Protein AF-A0A966PK14-F1 (afdb_monomer_lite)

Foldseek 3Di:
DVPVVVVVLVVLLVLLLVLQVVQCVVQNLVRRDLVSSCVSSVHDSVSVCVPAVDSLRSNLVSLLVVLLVLLVVLLVVLCVCVVVVVDPDDPVVSVVVSVVSNCDDDVVVSVVSVVSNVVVCVVPVVSVVVSVVSVVVSVVSNVVD

pLDDT: mean 82.19, std 12.72, range [43.38, 98.12]

Structure (mmCIF, N/CA/C/O backbone):
data_AF-A0A966PK14-F1
#
_entry.id   AF-A0A966PK14-F1
#
loop_
_atom_site.group_PDB
_atom_site.id
_atom_site.type_symbol
_atom_site.label_atom_id
_atom_site.label_alt_id
_atom_site.label_comp_id
_atom_site.label_asym_id
_atom_site.label_entity_id
_atom_site.label_seq_id
_atom_site.pdbx_PDB_ins_code
_atom_site.Cartn_x
_atom_site.Cartn_y
_atom_site.Cartn_z
_atom_site.occupancy
_atom_site.B_iso_or_equiv
_atom_site.auth_seq_id
_atom_site.auth_comp_id
_atom_site.auth_asym_id
_atom_site.auth_atom_id
_atom_site.pdbx_PDB_model_num
ATOM 1 N N . MET A 1 1 ? 13.031 13.249 22.420 1.00 43.38 1 MET A N 1
ATOM 2 C CA . MET A 1 1 ? 12.450 11.942 22.805 1.00 43.38 1 MET A CA 1
ATOM 3 C C . MET A 1 1 ? 11.416 11.391 21.799 1.00 43.38 1 MET A C 1
ATOM 5 O O . MET A 1 1 ? 10.871 10.332 22.058 1.00 43.38 1 MET A O 1
ATOM 9 N N . ALA A 1 2 ? 11.191 12.013 20.627 1.00 53.25 2 ALA A N 1
ATOM 10 C CA . ALA A 1 2 ? 10.167 11.583 19.654 1.00 53.25 2 ALA A CA 1
ATOM 11 C C . ALA A 1 2 ? 10.550 10.374 18.763 1.00 53.25 2 ALA A C 1
ATOM 13 O O . ALA A 1 2 ? 9.684 9.628 18.323 1.00 53.25 2 ALA A O 1
ATOM 14 N N . LYS A 1 3 ? 11.850 10.123 18.561 1.00 48.72 3 LYS A N 1
ATOM 15 C CA . LYS A 1 3 ? 12.361 9.148 17.574 1.00 48.72 3 LYS A CA 1
ATOM 16 C C . LYS A 1 3 ? 12.056 7.671 17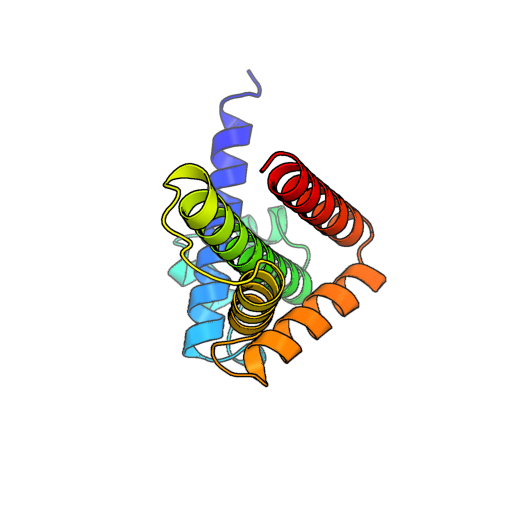.896 1.00 48.72 3 LYS A C 1
ATOM 18 O O . LYS A 1 3 ? 12.163 6.822 17.021 1.00 48.72 3 LYS A O 1
ATOM 23 N N . GLY A 1 4 ? 11.713 7.354 19.149 1.00 52.03 4 GLY A N 1
ATOM 24 C CA . GLY A 1 4 ? 11.373 5.989 19.578 1.00 52.03 4 GLY A CA 1
ATOM 25 C C . GLY A 1 4 ? 9.906 5.611 19.355 1.00 52.03 4 GLY A C 1
ATOM 26 O O . GLY A 1 4 ? 9.618 4.444 19.126 1.00 52.03 4 GLY A O 1
ATOM 27 N N . LEU A 1 5 ? 8.995 6.590 19.387 1.00 56.97 5 LEU A N 1
ATOM 28 C CA . LEU A 1 5 ? 7.559 6.376 19.162 1.00 56.97 5 LEU A CA 1
ATOM 29 C C . LEU A 1 5 ? 7.224 6.354 17.663 1.00 56.97 5 LEU A C 1
ATOM 31 O O . LEU A 1 5 ? 6.442 5.516 17.237 1.00 56.97 5 LEU A O 1
ATOM 35 N N . GLU A 1 6 ? 7.895 7.183 16.851 1.00 58.91 6 GLU A N 1
ATOM 36 C CA . GLU A 1 6 ? 7.724 7.208 15.385 1.00 58.91 6 GLU A CA 1
ATOM 37 C C . GLU A 1 6 ? 8.039 5.857 14.717 1.00 58.91 6 GLU A C 1
ATOM 39 O O . GLU A 1 6 ? 7.349 5.451 13.782 1.00 58.91 6 GLU A O 1
ATOM 44 N N . ASN A 1 7 ? 9.050 5.135 15.215 1.00 66.38 7 ASN A N 1
ATOM 45 C CA . ASN A 1 7 ? 9.395 3.805 14.704 1.00 66.38 7 ASN A CA 1
ATOM 46 C C . ASN A 1 7 ? 8.323 2.761 15.047 1.00 66.38 7 ASN A C 1
ATOM 48 O O . ASN A 1 7 ? 8.008 1.919 14.211 1.00 66.38 7 ASN A O 1
ATOM 52 N N . THR A 1 8 ? 7.737 2.839 16.243 1.00 76.81 8 THR A N 1
ATOM 53 C CA . THR A 1 8 ? 6.678 1.922 16.690 1.00 76.81 8 THR A CA 1
ATOM 54 C C . THR A 1 8 ? 5.365 2.186 15.958 1.00 76.81 8 THR A C 1
ATOM 56 O O . THR A 1 8 ? 4.715 1.248 15.508 1.00 76.81 8 THR A O 1
ATOM 59 N N . ASP A 1 9 ? 4.994 3.453 15.766 1.00 85.06 9 ASP A N 1
ATOM 60 C CA . ASP A 1 9 ? 3.774 3.812 15.038 1.00 85.06 9 ASP A CA 1
ATOM 61 C C . ASP A 1 9 ? 3.867 3.394 13.565 1.00 85.06 9 ASP A C 1
ATOM 63 O O . ASP A 1 9 ? 2.926 2.823 13.011 1.00 85.06 9 ASP A O 1
ATOM 67 N N . SER A 1 10 ? 5.021 3.616 12.925 1.00 86.50 10 SER A N 1
ATOM 68 C CA . SER A 1 10 ? 5.246 3.155 11.553 1.00 86.50 10 SER A CA 1
ATOM 69 C C . SER A 1 10 ? 5.183 1.628 11.437 1.00 86.50 10 SER A C 1
ATOM 71 O O . SER A 1 10 ? 4.622 1.125 10.462 1.00 86.50 10 SER A O 1
ATOM 73 N N . ASP A 1 11 ? 5.726 0.895 12.412 1.00 91.56 11 ASP A N 1
ATOM 74 C CA . ASP A 1 11 ? 5.691 -0.572 12.448 1.00 91.56 11 ASP A CA 1
ATOM 75 C C . ASP A 1 11 ? 4.261 -1.109 12.612 1.00 91.56 11 ASP A C 1
ATOM 77 O O . ASP A 1 11 ? 3.804 -1.934 11.819 1.00 91.56 11 ASP A O 1
ATOM 81 N N . ILE A 1 12 ? 3.496 -0.564 13.564 1.00 94.00 12 ILE A N 1
ATOM 82 C CA . ILE A 1 12 ? 2.093 -0.946 13.786 1.00 94.00 12 ILE A CA 1
ATOM 83 C C . ILE A 1 12 ? 1.252 -0.650 12.540 1.00 94.00 12 ILE A C 1
ATOM 85 O O . ILE A 1 12 ? 0.467 -1.496 12.100 1.00 94.00 12 ILE A O 1
ATOM 89 N N . ARG A 1 13 ? 1.435 0.527 11.928 1.00 94.56 13 ARG A N 1
ATOM 90 C CA . ARG A 1 13 ? 0.764 0.873 10.669 1.00 94.56 13 ARG A CA 1
ATOM 91 C C . ARG A 1 13 ? 1.110 -0.120 9.560 1.00 94.56 13 ARG A C 1
ATOM 93 O O . ARG A 1 13 ? 0.217 -0.521 8.815 1.00 94.56 13 ARG A O 1
ATOM 100 N N . GLY A 1 14 ? 2.385 -0.496 9.451 1.00 95.06 14 GLY A N 1
ATOM 101 C CA . GLY A 1 14 ? 2.880 -1.480 8.488 1.00 95.06 14 GLY A CA 1
ATOM 102 C C . GLY A 1 14 ? 2.217 -2.843 8.670 1.00 95.06 14 GLY A C 1
ATOM 103 O O . GLY A 1 14 ? 1.626 -3.359 7.726 1.00 95.06 14 GLY A O 1
ATOM 104 N N . ARG A 1 15 ? 2.187 -3.365 9.902 1.00 96.50 15 ARG A N 1
ATOM 105 C CA . ARG A 1 15 ? 1.532 -4.641 10.244 1.00 96.50 15 ARG A CA 1
ATOM 106 C C . ARG A 1 15 ? 0.047 -4.665 9.892 1.00 96.50 15 ARG A C 1
ATOM 108 O O . ARG A 1 15 ? -0.446 -5.672 9.382 1.00 96.50 15 ARG A O 1
ATOM 115 N N . LEU A 1 16 ? -0.669 -3.564 10.137 1.00 97.56 16 LEU A N 1
ATOM 116 C CA . LEU A 1 16 ? -2.076 -3.428 9.742 1.00 97.56 16 LEU A CA 1
ATOM 117 C C . LEU A 1 16 ? -2.244 -3.462 8.219 1.00 97.56 16 LEU A C 1
ATOM 119 O O . LEU A 1 16 ? -3.177 -4.095 7.727 1.00 97.56 16 LEU A O 1
ATOM 123 N N . ILE A 1 17 ? -1.347 -2.809 7.476 1.00 97.12 17 ILE A N 1
ATOM 124 C CA . ILE A 1 17 ? -1.349 -2.818 6.009 1.00 97.12 17 ILE A CA 1
ATOM 125 C C . ILE A 1 17 ? -1.049 -4.218 5.466 1.00 97.12 17 ILE A C 1
ATOM 127 O O . ILE A 1 17 ? -1.806 -4.711 4.633 1.00 97.12 17 ILE A O 1
ATOM 131 N N . ASP A 1 18 ? -0.000 -4.878 5.953 1.00 97.81 18 ASP A N 1
ATOM 132 C CA . ASP A 1 18 ? 0.387 -6.214 5.490 1.00 97.81 18 ASP A CA 1
ATOM 133 C C . ASP A 1 18 ? -0.688 -7.260 5.823 1.00 97.81 18 ASP A C 1
ATOM 135 O O . ASP A 1 18 ? -1.017 -8.119 5.002 1.00 97.81 18 ASP A O 1
ATOM 139 N N . SER A 1 19 ? -1.319 -7.142 6.994 1.00 98.12 19 SER A N 1
ATOM 140 C CA . SER A 1 19 ? -2.448 -7.997 7.373 1.00 98.12 19 SER A CA 1
ATOM 141 C C . SER A 1 19 ? -3.678 -7.729 6.509 1.00 98.12 19 SER A C 1
ATOM 143 O O . SER A 1 19 ? -4.336 -8.672 6.077 1.00 98.12 19 SER A O 1
ATOM 145 N N . ALA A 1 20 ? -3.973 -6.464 6.191 1.00 97.75 20 ALA A N 1
ATOM 146 C CA . ALA A 1 20 ? -5.047 -6.126 5.262 1.00 97.75 20 ALA A CA 1
ATOM 147 C C . ALA A 1 20 ? -4.803 -6.725 3.872 1.00 97.75 20 ALA A C 1
ATOM 149 O O . ALA A 1 20 ? -5.719 -7.323 3.318 1.00 97.75 20 ALA A O 1
ATOM 150 N N . LEU A 1 21 ? -3.579 -6.631 3.342 1.00 96.69 21 LEU A N 1
ATOM 151 C CA . LEU A 1 21 ? -3.211 -7.264 2.072 1.00 96.69 21 LEU A CA 1
ATOM 152 C C . LEU A 1 21 ? -3.382 -8.783 2.123 1.00 96.69 21 LEU A C 1
ATOM 154 O O . LEU A 1 21 ? -4.007 -9.346 1.232 1.00 96.69 21 LEU A O 1
ATOM 158 N N . THR A 1 22 ? -2.941 -9.424 3.207 1.00 97.38 22 THR A N 1
ATOM 159 C CA . THR A 1 22 ? -3.104 -10.874 3.396 1.00 97.38 22 THR A CA 1
ATOM 160 C C . THR A 1 22 ? -4.579 -11.287 3.359 1.00 97.38 22 THR A C 1
ATOM 162 O O . THR A 1 22 ? -4.939 -12.268 2.711 1.00 97.38 22 THR A O 1
ATOM 165 N N . MET A 1 23 ? -5.460 -10.530 4.022 1.00 97.12 23 MET A N 1
ATOM 166 C CA . MET A 1 23 ? -6.898 -10.815 4.002 1.00 97.12 23 MET A CA 1
ATOM 167 C C . MET A 1 23 ? -7.530 -10.523 2.632 1.00 97.12 23 MET A C 1
ATOM 169 O O . MET A 1 23 ? -8.419 -11.257 2.213 1.00 97.12 23 MET A O 1
ATOM 173 N N . ILE A 1 24 ? -7.076 -9.486 1.918 1.00 94.44 24 ILE A N 1
ATOM 174 C CA . ILE A 1 24 ? -7.537 -9.179 0.553 1.00 94.44 24 ILE A CA 1
ATOM 175 C C . ILE A 1 24 ? -7.146 -10.299 -0.414 1.00 94.44 24 ILE A C 1
ATOM 177 O O . ILE A 1 24 ? -7.975 -10.711 -1.221 1.00 94.44 24 ILE A O 1
ATOM 181 N N . ASP A 1 25 ? -5.918 -10.807 -0.326 1.00 92.50 25 ASP A N 1
ATOM 182 C CA . ASP A 1 25 ? -5.445 -11.885 -1.194 1.00 92.50 25 ASP A CA 1
ATOM 183 C C . ASP A 1 25 ? -6.172 -13.210 -0.905 1.00 92.50 25 ASP A C 1
ATOM 185 O O . ASP A 1 25 ? -6.410 -13.993 -1.824 1.00 92.50 25 ASP A O 1
ATOM 189 N N . ARG A 1 26 ? -6.570 -13.454 0.353 1.00 94.88 26 ARG A N 1
ATOM 190 C CA . ARG A 1 26 ? -7.302 -14.665 0.757 1.00 94.88 26 ARG A CA 1
ATOM 191 C C . ARG A 1 26 ? -8.799 -14.606 0.444 1.00 94.88 26 ARG A C 1
ATOM 193 O O . ARG A 1 26 ? -9.343 -15.555 -0.114 1.00 94.88 26 ARG A O 1
ATOM 200 N N . ASP A 1 27 ? -9.462 -13.513 0.821 1.00 93.94 27 ASP A N 1
ATOM 201 C CA . ASP A 1 27 ? -10.930 -13.420 0.875 1.00 93.94 27 ASP A CA 1
ATOM 202 C C . ASP A 1 27 ? -11.509 -12.376 -0.098 1.00 93.94 27 ASP A C 1
ATOM 204 O O . ASP A 1 27 ? -12.722 -12.147 -0.140 1.00 93.94 27 ASP A O 1
ATOM 208 N N . GLY A 1 28 ? -10.654 -11.704 -0.869 1.00 90.44 28 GLY A N 1
ATOM 209 C CA . GLY A 1 28 ? -11.027 -10.555 -1.684 1.00 90.44 28 GLY A CA 1
ATOM 210 C C . GLY A 1 28 ? -11.258 -9.285 -0.860 1.00 90.44 28 GLY A C 1
ATOM 211 O O . GLY A 1 28 ? -11.314 -9.280 0.374 1.00 90.44 28 GLY A O 1
ATOM 212 N N . ILE A 1 29 ? -11.432 -8.163 -1.565 1.00 90.38 29 ILE A N 1
ATOM 213 C CA . ILE A 1 29 ? -11.606 -6.850 -0.929 1.00 90.38 29 ILE A CA 1
ATOM 214 C C . ILE A 1 29 ? -12.822 -6.829 -0.016 1.00 90.38 29 ILE A C 1
ATOM 216 O O . ILE A 1 29 ? -12.719 -6.276 1.067 1.00 90.38 29 ILE A O 1
ATOM 220 N N . ASP A 1 30 ? -13.952 -7.416 -0.406 1.00 90.62 30 ASP A N 1
ATOM 221 C CA . ASP A 1 30 ? -15.168 -7.422 0.418 1.00 90.62 30 ASP A CA 1
ATOM 222 C C . ASP A 1 30 ? -15.067 -8.380 1.614 1.00 90.62 30 ASP A C 1
ATOM 224 O O . ASP A 1 30 ? -15.651 -8.116 2.668 1.00 90.62 30 ASP A O 1
ATOM 228 N N . GLY A 1 31 ? -14.268 -9.444 1.488 1.00 93.06 31 GLY A N 1
ATOM 229 C CA . GLY A 1 31 ? -14.017 -10.418 2.547 1.00 93.06 31 GLY A CA 1
ATOM 230 C C . GLY A 1 31 ? -13.067 -9.928 3.642 1.00 93.06 31 GLY A C 1
ATOM 231 O O . GLY A 1 31 ? -13.189 -10.364 4.782 1.00 93.06 31 GLY A O 1
ATOM 232 N N . ALA A 1 32 ? -12.189 -8.960 3.356 1.00 95.00 32 ALA A N 1
ATOM 233 C CA . ALA A 1 32 ? -11.215 -8.435 4.315 1.00 95.00 32 ALA A CA 1
ATOM 234 C C . ALA A 1 32 ? -11.871 -7.620 5.457 1.00 95.00 32 ALA A C 1
ATOM 236 O O . ALA A 1 32 ? -12.065 -6.401 5.361 1.00 95.00 32 ALA A O 1
ATOM 237 N N . ARG A 1 33 ? -12.283 -8.273 6.547 1.00 95.19 33 ARG A N 1
ATOM 238 C CA . ARG A 1 33 ? -12.983 -7.628 7.677 1.00 95.19 33 ARG A CA 1
ATOM 239 C C . ARG A 1 33 ? -12.000 -7.040 8.684 1.00 95.19 33 ARG A C 1
ATOM 241 O O . ARG A 1 33 ? -10.971 -7.631 8.974 1.00 95.19 33 ARG A O 1
ATOM 248 N N . LEU A 1 34 ? -12.367 -5.907 9.296 1.00 95.56 34 LEU A N 1
ATOM 249 C CA . LEU A 1 34 ? -11.515 -5.224 10.282 1.00 95.56 34 LEU A CA 1
ATOM 250 C C . LEU A 1 34 ? -11.091 -6.129 11.441 1.00 95.56 34 LEU A C 1
ATOM 252 O O . LEU A 1 34 ? -9.940 -6.072 11.850 1.00 95.56 34 LEU A O 1
ATOM 256 N N . ARG A 1 35 ? -12.015 -6.954 11.947 1.00 94.88 35 ARG A N 1
ATOM 257 C CA . ARG A 1 35 ? -11.744 -7.899 13.035 1.00 94.88 35 ARG A CA 1
ATOM 258 C C . ARG A 1 35 ? -10.661 -8.901 12.642 1.00 94.88 35 ARG A C 1
ATOM 260 O O . ARG A 1 35 ? -9.695 -9.057 13.372 1.00 94.88 35 ARG A O 1
ATOM 267 N N . ASP A 1 36 ? -10.814 -9.509 11.473 1.00 96.31 36 ASP A N 1
ATOM 268 C CA . ASP A 1 36 ? -9.908 -10.549 10.993 1.00 96.31 36 ASP A CA 1
ATOM 269 C C . ASP A 1 36 ? -8.519 -9.947 10.683 1.00 96.31 36 ASP A C 1
ATOM 271 O O . ASP A 1 36 ? -7.495 -10.577 10.925 1.00 96.31 36 ASP A O 1
ATOM 275 N N . ILE A 1 37 ? -8.473 -8.680 10.244 1.00 97.31 37 ILE A N 1
ATOM 276 C CA . ILE A 1 37 ? -7.221 -7.940 10.032 1.00 97.31 37 ILE A CA 1
ATOM 277 C C . ILE A 1 37 ? -6.491 -7.658 11.350 1.00 97.31 37 ILE A C 1
ATOM 279 O O . ILE A 1 37 ? -5.287 -7.883 11.420 1.00 97.31 37 ILE A O 1
ATOM 283 N N . VAL A 1 38 ? -7.173 -7.140 12.379 1.00 96.56 38 VAL A N 1
ATOM 284 C CA . VAL A 1 38 ? -6.502 -6.824 13.657 1.00 96.56 38 VAL A CA 1
ATOM 285 C C . VAL A 1 38 ? -6.084 -8.083 14.405 1.00 96.56 38 VAL A C 1
ATOM 287 O O . VAL A 1 38 ? -5.023 -8.087 15.016 1.00 96.56 38 VAL A O 1
ATOM 290 N N . GLU A 1 39 ? -6.868 -9.157 14.296 1.00 96.75 39 GLU A N 1
ATOM 291 C CA . GLU A 1 39 ? -6.524 -10.470 14.838 1.00 96.75 39 GLU A CA 1
ATOM 292 C C . GLU A 1 39 ? -5.276 -11.038 14.154 1.00 96.75 39 GLU A C 1
ATOM 294 O O . GLU A 1 39 ? -4.317 -11.393 14.833 1.00 96.75 39 GLU A O 1
ATOM 299 N N . HIS A 1 40 ? -5.230 -11.030 12.817 1.00 97.62 40 HIS A N 1
ATOM 300 C CA . HIS A 1 40 ? -4.040 -11.443 12.069 1.00 97.62 40 HIS A CA 1
ATOM 301 C C . HIS A 1 40 ? -2.820 -10.565 12.378 1.00 97.62 40 HIS A C 1
ATOM 303 O O . HIS A 1 40 ? -1.694 -11.053 12.450 1.00 97.62 40 HIS A O 1
ATOM 309 N N . ALA A 1 41 ? -3.039 -9.263 12.572 1.00 96.06 41 ALA A N 1
ATOM 310 C CA . ALA A 1 41 ? -1.979 -8.328 12.900 1.00 96.06 41 ALA A CA 1
ATOM 311 C C . ALA A 1 41 ? -1.492 -8.449 14.348 1.00 96.06 41 ALA A C 1
ATOM 313 O O . ALA A 1 41 ? -0.527 -7.762 14.661 1.00 96.06 41 ALA A O 1
ATOM 314 N N . ASP A 1 42 ? -2.121 -9.258 15.210 1.00 95.94 42 ASP A N 1
ATOM 315 C CA . ASP A 1 42 ? -1.898 -9.297 16.665 1.00 95.94 42 ASP A CA 1
ATOM 316 C C . ASP A 1 42 ? -2.002 -7.896 17.302 1.00 95.94 42 ASP A C 1
ATOM 318 O O . ASP A 1 42 ? -1.095 -7.387 17.966 1.00 95.94 42 ASP A O 1
ATOM 322 N N . LEU A 1 43 ? -3.105 -7.208 16.993 1.00 94.56 43 LEU A N 1
ATOM 323 C CA . LEU A 1 43 ? -3.416 -5.849 17.431 1.00 94.56 43 LEU A CA 1
ATOM 324 C C . LEU A 1 43 ? -4.873 -5.736 17.886 1.00 94.56 43 LEU A C 1
ATOM 326 O O . LEU A 1 43 ? -5.720 -6.590 17.633 1.00 94.56 43 LEU A O 1
ATOM 330 N N . THR A 1 44 ? -5.194 -4.623 18.542 1.00 91.69 44 THR A N 1
ATOM 331 C CA . THR A 1 44 ? -6.573 -4.321 18.939 1.00 91.69 44 THR A CA 1
ATOM 332 C C . THR A 1 44 ? -7.284 -3.460 17.897 1.00 91.69 44 THR A C 1
ATOM 334 O O . THR A 1 44 ? -6.666 -2.678 17.170 1.00 91.69 44 THR A O 1
ATOM 337 N N . THR A 1 45 ? -8.618 -3.503 17.888 1.00 90.25 45 THR A N 1
ATOM 338 C CA . THR A 1 45 ? -9.439 -2.575 17.092 1.00 90.25 45 THR A CA 1
ATOM 339 C C . THR A 1 45 ? -9.169 -1.107 17.452 1.00 90.25 45 THR A C 1
ATOM 341 O O . THR A 1 45 ? -9.231 -0.239 16.585 1.00 90.25 45 THR A O 1
ATOM 344 N N . GLY A 1 46 ? -8.832 -0.818 18.715 1.00 89.69 46 GLY A N 1
ATOM 345 C CA . GLY A 1 46 ? -8.455 0.528 19.155 1.00 89.69 46 GLY A CA 1
ATOM 346 C C . GLY A 1 46 ? -7.173 1.019 18.481 1.00 89.69 46 GLY A C 1
ATOM 347 O O . GLY A 1 46 ? -7.141 2.139 17.975 1.00 89.69 46 GLY A O 1
ATOM 348 N N . SER A 1 47 ? -6.158 0.151 18.389 1.00 87.56 47 SER A N 1
ATOM 349 C CA . SER A 1 47 ? -4.915 0.431 17.662 1.00 87.56 47 SER A CA 1
ATOM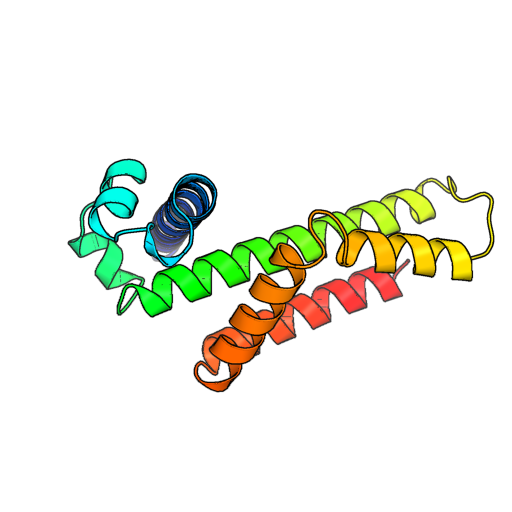 350 C C . SER A 1 47 ? -5.201 0.754 16.198 1.00 87.56 47 SER A C 1
ATOM 352 O O . SER A 1 47 ? -4.660 1.717 15.679 1.00 87.56 47 SER A O 1
ATOM 354 N N . LEU A 1 48 ? -6.106 0.022 15.542 1.00 92.88 48 LEU A N 1
ATOM 355 C CA . LEU A 1 48 ? -6.474 0.289 14.149 1.00 92.88 48 LEU A CA 1
ATOM 356 C C . LEU A 1 48 ? -7.062 1.688 13.942 1.00 92.88 48 LEU A C 1
ATOM 358 O O . LEU A 1 48 ? -6.653 2.382 13.011 1.00 92.88 48 LEU A O 1
ATOM 362 N N . TYR A 1 49 ? -8.006 2.104 14.792 1.00 92.94 49 TYR A N 1
ATOM 363 C CA . TYR A 1 49 ? -8.683 3.398 14.643 1.00 92.94 49 TYR A CA 1
ATOM 364 C C . TYR A 1 49 ? -7.769 4.600 14.886 1.00 92.94 49 TYR A C 1
ATOM 366 O O . TYR A 1 49 ? -8.069 5.687 14.394 1.00 92.94 49 TYR A O 1
ATOM 374 N N . TRP A 1 50 ? -6.641 4.403 15.573 1.00 93.00 50 TRP A N 1
ATOM 375 C CA . TRP A 1 50 ? -5.588 5.413 15.658 1.00 93.00 50 TRP A CA 1
ATOM 376 C C . TRP A 1 50 ? -5.023 5.753 14.269 1.00 93.00 50 TRP A C 1
ATOM 378 O O . TRP A 1 50 ? -4.816 6.923 13.960 1.00 93.00 50 TRP A O 1
ATOM 388 N N . PHE A 1 51 ? -4.815 4.748 13.406 1.00 92.31 51 PHE A N 1
ATOM 389 C CA . PHE A 1 51 ? -4.205 4.925 12.077 1.00 92.31 51 PHE A CA 1
ATOM 390 C C . PHE A 1 51 ? -5.233 5.149 10.967 1.00 92.31 51 PHE A C 1
ATOM 392 O O . PHE A 1 51 ? -4.971 5.874 10.006 1.00 92.31 51 PHE A O 1
ATOM 399 N N . PHE A 1 52 ? -6.393 4.496 11.060 1.00 93.06 52 PHE A N 1
ATOM 400 C CA . PHE A 1 52 ? -7.365 4.433 9.975 1.00 93.06 52 PHE A CA 1
ATOM 401 C C . PHE A 1 52 ? -8.772 4.737 10.478 1.00 93.06 52 PHE A C 1
ATOM 403 O O . PHE A 1 52 ? -9.376 3.963 11.216 1.00 93.06 52 PHE A O 1
ATOM 410 N N . LYS A 1 53 ? -9.345 5.840 9.984 1.00 91.31 53 LYS A N 1
ATOM 411 C CA . LYS A 1 53 ? -10.691 6.308 10.362 1.00 91.31 53 LYS A CA 1
ATOM 412 C C . LYS A 1 53 ? -11.807 5.282 10.137 1.00 91.31 53 LYS A C 1
ATOM 414 O O . LYS A 1 53 ? -12.848 5.353 10.777 1.00 91.31 53 LYS A O 1
ATOM 419 N N . ASN A 1 54 ? -11.642 4.388 9.164 1.00 92.38 54 ASN A N 1
ATOM 420 C CA . ASN A 1 54 ? -12.601 3.339 8.839 1.00 92.38 54 ASN A CA 1
ATOM 421 C C . ASN A 1 54 ? -11.954 2.266 7.953 1.00 92.38 54 ASN A C 1
ATOM 423 O O . ASN A 1 54 ? -10.852 2.442 7.431 1.00 92.38 54 ASN A O 1
ATOM 427 N N . ARG A 1 55 ? -12.695 1.175 7.727 1.00 92.94 55 ARG A N 1
ATOM 428 C CA . ARG A 1 55 ? -12.300 0.073 6.840 1.00 92.94 55 ARG A CA 1
ATOM 429 C C . ARG A 1 55 ? -11.860 0.545 5.460 1.00 92.94 55 ARG A C 1
ATOM 431 O O . ARG A 1 55 ? -10.831 0.099 4.973 1.00 92.94 55 ARG A O 1
ATOM 438 N N . ARG A 1 56 ? -12.615 1.457 4.843 1.00 91.50 56 ARG A N 1
ATOM 439 C CA . ARG A 1 56 ? -12.300 1.967 3.503 1.00 91.50 56 ARG A CA 1
ATOM 440 C C . ARG A 1 56 ? -10.933 2.656 3.474 1.00 91.50 56 ARG A C 1
ATOM 442 O O . ARG A 1 56 ? -10.172 2.419 2.549 1.00 91.50 56 ARG A O 1
ATOM 449 N N . ALA A 1 57 ? -10.596 3.442 4.497 1.00 91.19 57 ALA A N 1
ATOM 450 C CA . ALA A 1 57 ? -9.291 4.092 4.600 1.00 91.19 57 ALA A CA 1
ATO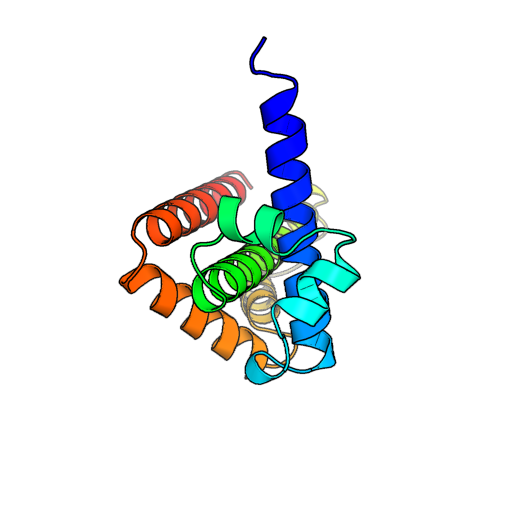M 451 C C . ALA A 1 57 ? -8.137 3.080 4.716 1.00 91.19 57 ALA A C 1
ATOM 453 O O . ALA A 1 57 ? -7.124 3.244 4.042 1.00 91.19 57 ALA A O 1
ATOM 454 N N . LEU A 1 58 ? -8.304 2.019 5.515 1.00 94.19 58 LEU A N 1
ATOM 455 C CA . LEU A 1 58 ? -7.306 0.950 5.628 1.00 94.19 58 LEU A CA 1
ATOM 456 C C . LEU A 1 58 ? -7.129 0.189 4.308 1.00 94.19 58 LEU A C 1
ATOM 458 O O . LEU A 1 58 ? -6.004 0.021 3.851 1.00 94.19 58 LEU A O 1
ATOM 462 N N . ILE A 1 59 ? -8.228 -0.225 3.674 1.00 94.00 59 ILE A N 1
ATOM 463 C CA . ILE A 1 59 ? -8.178 -0.948 2.396 1.00 94.00 59 ILE A CA 1
ATOM 464 C C . ILE A 1 59 ? -7.509 -0.090 1.316 1.00 94.00 59 ILE A C 1
ATOM 466 O O . ILE A 1 59 ? -6.603 -0.565 0.639 1.00 94.00 59 ILE A O 1
ATOM 470 N N . ASN A 1 60 ? -7.883 1.187 1.197 1.00 91.62 60 ASN A N 1
ATOM 471 C CA . ASN A 1 60 ? -7.268 2.094 0.226 1.00 91.62 60 ASN A CA 1
ATOM 472 C C . ASN A 1 60 ? -5.763 2.259 0.477 1.00 91.62 60 ASN A C 1
ATOM 474 O O . ASN A 1 60 ? -4.981 2.224 -0.469 1.00 91.62 60 ASN A O 1
ATOM 478 N N . ALA A 1 61 ? -5.352 2.404 1.741 1.00 91.94 61 ALA A N 1
ATOM 479 C CA . ALA A 1 61 ? -3.941 2.500 2.099 1.00 91.94 61 ALA A CA 1
ATOM 480 C C . ALA A 1 61 ? -3.173 1.209 1.783 1.00 91.94 61 ALA A C 1
ATOM 482 O O . ALA A 1 61 ? -2.049 1.278 1.292 1.00 91.94 61 ALA A O 1
ATOM 483 N N . ALA A 1 62 ? -3.780 0.045 2.021 1.00 94.25 62 ALA A N 1
ATOM 484 C CA . ALA A 1 62 ? -3.181 -1.247 1.717 1.00 94.25 62 ALA A CA 1
ATOM 485 C C . ALA A 1 62 ? -2.990 -1.443 0.206 1.00 94.25 62 ALA A C 1
ATOM 487 O O . ALA A 1 62 ? -1.885 -1.735 -0.246 1.00 94.25 62 ALA A O 1
ATOM 488 N N . LEU A 1 63 ? -4.032 -1.195 -0.594 1.00 91.25 63 LEU A N 1
ATOM 489 C CA . LEU A 1 63 ? -3.950 -1.279 -2.055 1.00 91.25 63 LEU A CA 1
ATOM 490 C C . LEU A 1 63 ? -2.943 -0.275 -2.632 1.00 91.25 63 LEU A C 1
ATOM 492 O O . LEU A 1 63 ? -2.199 -0.608 -3.554 1.00 91.25 63 LEU A O 1
ATOM 496 N N . ALA A 1 64 ? -2.875 0.934 -2.068 1.00 89.69 64 ALA A N 1
ATOM 497 C CA . ALA A 1 64 ? -1.875 1.923 -2.453 1.00 89.69 64 ALA A CA 1
ATOM 498 C C . ALA A 1 64 ? -0.451 1.437 -2.157 1.00 89.69 64 ALA A C 1
ATOM 500 O O . ALA A 1 64 ? 0.424 1.569 -3.010 1.00 89.69 64 ALA A O 1
ATOM 501 N N . GLU A 1 65 ? -0.222 0.827 -0.993 1.00 91.56 65 GLU A N 1
ATOM 502 C CA . GLU A 1 65 ? 1.070 0.233 -0.643 1.00 91.56 65 GLU A CA 1
ATOM 503 C C . GLU A 1 65 ? 1.443 -0.908 -1.602 1.00 91.56 65 GLU A C 1
ATOM 505 O O . GLU A 1 65 ? 2.553 -0.918 -2.135 1.00 91.56 65 GLU A O 1
ATOM 510 N N . ARG A 1 66 ? 0.516 -1.828 -1.908 1.00 89.75 66 ARG A N 1
ATOM 511 C CA . ARG A 1 66 ? 0.743 -2.891 -2.906 1.00 89.75 66 ARG A CA 1
ATOM 512 C C . ARG A 1 66 ? 1.105 -2.310 -4.273 1.00 89.75 66 ARG A C 1
ATOM 514 O O . ARG A 1 66 ? 2.072 -2.757 -4.892 1.00 89.75 66 ARG A O 1
ATOM 521 N N . TYR A 1 67 ? 0.373 -1.291 -4.722 1.00 85.06 67 TYR A N 1
ATOM 522 C CA . TYR A 1 67 ? 0.650 -0.589 -5.975 1.00 85.06 67 TYR A CA 1
ATOM 523 C C . TYR A 1 67 ? 2.061 0.021 -5.984 1.00 85.06 67 TYR A C 1
ATOM 525 O O . TYR A 1 67 ? 2.816 -0.177 -6.937 1.00 85.06 67 TYR A O 1
ATOM 533 N N . ILE A 1 68 ? 2.457 0.694 -4.901 1.00 85.69 68 ILE A N 1
ATOM 534 C CA . ILE A 1 68 ? 3.793 1.282 -4.737 1.00 85.69 68 ILE A CA 1
ATOM 535 C C . ILE A 1 68 ? 4.888 0.206 -4.764 1.00 85.69 68 ILE A C 1
ATOM 537 O O . ILE A 1 68 ? 5.885 0.373 -5.472 1.00 85.69 68 ILE A O 1
ATOM 541 N N . ARG A 1 69 ? 4.713 -0.902 -4.030 1.00 87.50 69 ARG A N 1
ATOM 542 C CA . ARG A 1 69 ? 5.666 -2.026 -4.009 1.00 87.50 69 ARG A CA 1
ATOM 543 C C . ARG A 1 69 ? 5.869 -2.604 -5.411 1.00 87.50 69 ARG A C 1
ATOM 545 O O . ARG A 1 69 ? 7.012 -2.804 -5.816 1.00 87.50 69 ARG A O 1
ATOM 552 N N . LYS A 1 70 ? 4.786 -2.776 -6.180 1.00 81.25 70 LYS A N 1
ATOM 553 C CA . LYS A 1 70 ? 4.841 -3.261 -7.569 1.00 81.25 70 LYS A CA 1
ATOM 554 C C . LYS A 1 70 ? 5.549 -2.280 -8.508 1.00 81.25 70 LYS A C 1
ATOM 556 O O . LYS A 1 70 ? 6.342 -2.695 -9.348 1.00 81.25 70 LYS A O 1
ATOM 561 N N . MET A 1 71 ? 5.299 -0.976 -8.376 1.00 78.56 71 MET A N 1
ATOM 562 C CA . MET A 1 71 ? 6.010 0.017 -9.189 1.00 78.56 71 MET A CA 1
ATOM 563 C C . MET A 1 71 ? 7.519 0.022 -8.902 1.00 78.56 71 MET A C 1
ATOM 565 O O . MET A 1 71 ? 8.325 0.134 -9.829 1.00 78.56 71 MET A O 1
ATOM 569 N N . ARG A 1 72 ? 7.901 -0.122 -7.627 1.00 83.31 72 ARG A N 1
ATOM 570 C CA . ARG A 1 72 ? 9.306 -0.193 -7.219 1.00 83.31 72 ARG A CA 1
ATOM 571 C C . ARG A 1 72 ? 9.991 -1.430 -7.788 1.00 83.31 72 ARG A C 1
ATOM 573 O O . ARG A 1 72 ? 11.004 -1.276 -8.451 1.00 83.31 72 ARG A O 1
ATOM 580 N N . SER A 1 73 ? 9.393 -2.614 -7.637 1.00 81.31 73 SER A N 1
ATOM 581 C CA . SER A 1 73 ? 10.003 -3.859 -8.122 1.00 81.31 73 SER A CA 1
ATOM 582 C C . SER A 1 73 ? 10.299 -3.833 -9.621 1.00 81.31 73 SER A C 1
ATOM 584 O O . SER A 1 73 ? 11.296 -4.391 -10.061 1.00 81.31 73 SER A O 1
ATOM 586 N N . VAL A 1 74 ? 9.453 -3.183 -10.427 1.00 74.94 74 VAL A N 1
ATOM 587 C CA . VAL A 1 74 ? 9.722 -3.062 -11.866 1.00 74.94 74 VAL A CA 1
ATOM 588 C C . VAL A 1 74 ? 10.817 -2.037 -12.164 1.00 74.94 74 VAL A C 1
ATOM 590 O O . VAL A 1 74 ? 11.641 -2.274 -13.043 1.00 74.94 74 VAL A O 1
ATOM 593 N N . THR A 1 75 ? 10.857 -0.931 -11.421 1.00 73.38 75 THR A N 1
ATOM 594 C CA . THR A 1 75 ? 11.938 0.060 -11.547 1.00 73.38 75 THR A CA 1
ATOM 595 C C . THR A 1 75 ? 13.289 -0.564 -11.192 1.00 73.38 75 THR A C 1
ATOM 597 O O . THR A 1 75 ? 14.247 -0.392 -11.938 1.00 73.38 75 THR A O 1
ATOM 600 N N . ASP A 1 76 ? 13.337 -1.366 -10.126 1.00 78.38 76 ASP A N 1
ATOM 601 C CA . ASP A 1 76 ? 14.544 -2.077 -9.694 1.00 78.38 76 ASP A CA 1
ATOM 602 C C . ASP A 1 76 ? 15.018 -3.075 -10.768 1.00 78.38 76 ASP A C 1
ATOM 604 O O . ASP A 1 76 ? 16.199 -3.112 -11.097 1.00 78.38 76 ASP A O 1
ATOM 608 N N . VAL A 1 77 ? 14.102 -3.835 -11.387 1.00 74.62 77 VAL A N 1
ATOM 609 C CA . VAL A 1 77 ? 14.436 -4.748 -12.502 1.00 74.62 77 VAL A CA 1
ATOM 610 C C . VAL A 1 77 ? 14.975 -3.989 -13.717 1.00 74.62 77 VAL A C 1
ATOM 612 O O . VAL A 1 77 ? 15.922 -4.449 -14.350 1.00 74.62 77 VAL A O 1
ATOM 615 N N . ALA A 1 78 ? 14.379 -2.845 -14.062 1.00 72.69 78 ALA A N 1
ATOM 616 C CA . ALA A 1 78 ? 14.841 -2.019 -15.175 1.00 72.69 78 ALA A CA 1
ATOM 617 C C . ALA A 1 78 ? 16.264 -1.492 -14.934 1.00 72.69 78 ALA A C 1
ATOM 619 O O . ALA A 1 78 ? 17.110 -1.586 -15.822 1.00 72.69 78 ALA A O 1
ATOM 620 N N . GLN A 1 79 ? 16.533 -1.005 -13.721 1.00 74.44 79 GLN A N 1
ATOM 621 C CA . GLN A 1 79 ? 17.857 -0.554 -13.299 1.00 74.44 79 GLN A CA 1
ATOM 622 C C . GLN A 1 79 ? 18.889 -1.681 -13.361 1.00 74.44 79 GLN A C 1
ATOM 624 O O . GLN A 1 79 ? 19.941 -1.509 -13.971 1.00 74.44 79 GLN A O 1
ATOM 629 N N . ASP A 1 80 ? 18.553 -2.859 -12.836 1.00 74.50 80 ASP A N 1
ATOM 630 C CA . ASP A 1 80 ? 19.423 -4.037 -12.861 1.00 74.50 80 ASP A CA 1
ATOM 631 C C . ASP A 1 80 ? 19.813 -4.461 -14.288 1.00 74.50 80 ASP A C 1
ATOM 633 O O . ASP A 1 80 ? 20.954 -4.858 -14.532 1.00 74.50 80 ASP A O 1
ATOM 637 N N . ILE A 1 81 ? 18.872 -4.388 -15.236 1.00 73.31 81 ILE A N 1
ATOM 638 C CA . ILE A 1 81 ? 19.109 -4.728 -16.646 1.00 73.31 81 ILE A CA 1
ATOM 639 C C . ILE A 1 81 ? 20.121 -3.765 -17.279 1.00 73.31 81 ILE A C 1
ATOM 641 O O . ILE A 1 81 ? 21.021 -4.214 -17.998 1.00 73.31 81 ILE A O 1
ATOM 645 N N . VAL A 1 82 ? 19.988 -2.463 -17.010 1.00 70.75 82 VAL A N 1
ATOM 646 C CA . VAL A 1 82 ? 20.862 -1.443 -17.600 1.00 70.75 82 VAL A CA 1
ATOM 647 C C . VAL A 1 82 ? 22.232 -1.413 -16.926 1.00 70.75 82 VAL A C 1
ATOM 649 O O . VAL A 1 82 ? 23.242 -1.480 -17.624 1.00 70.75 82 VAL A O 1
ATOM 652 N N . GLU A 1 83 ? 22.298 -1.386 -15.591 1.00 73.31 83 GLU A N 1
ATOM 653 C CA . GLU A 1 83 ? 23.567 -1.315 -14.848 1.00 73.31 83 GLU A CA 1
ATOM 654 C C . GLU A 1 83 ? 24.484 -2.501 -15.143 1.00 73.31 83 GLU A C 1
ATOM 656 O O . GLU A 1 83 ? 25.698 -2.350 -15.281 1.00 73.31 83 GLU A O 1
ATOM 661 N N . LYS A 1 84 ? 23.909 -3.700 -15.262 1.00 72.25 84 LYS A N 1
ATOM 662 C CA . LYS A 1 84 ? 24.685 -4.916 -15.518 1.00 72.25 84 LYS A CA 1
ATOM 663 C C . LYS A 1 84 ? 25.039 -5.082 -16.998 1.00 72.25 84 LYS A C 1
ATOM 665 O O . LYS A 1 84 ? 25.656 -6.086 -17.351 1.00 72.25 84 LYS A O 1
ATOM 670 N N . GLY A 1 85 ? 24.638 -4.143 -17.864 1.00 65.62 85 GLY A N 1
ATOM 671 C CA . GLY A 1 85 ? 24.825 -4.234 -19.313 1.00 65.62 85 GLY A CA 1
ATOM 672 C C . GLY A 1 85 ? 24.220 -5.511 -19.904 1.00 65.62 85 GLY A C 1
ATOM 673 O O . GLY A 1 85 ? 24.686 -5.999 -20.930 1.00 65.62 85 GLY A O 1
ATOM 674 N N . LEU A 1 86 ? 23.219 -6.089 -19.229 1.00 62.97 86 LEU A N 1
ATOM 675 C CA . LEU A 1 86 ? 22.633 -7.390 -19.567 1.00 62.97 86 LEU A CA 1
ATOM 676 C C . LEU A 1 86 ? 21.641 -7.295 -20.727 1.00 62.97 86 LEU A C 1
ATOM 678 O O . LEU A 1 86 ? 21.111 -8.315 -21.171 1.00 62.97 86 LEU A O 1
ATOM 682 N N . TYR A 1 87 ? 21.376 -6.084 -21.214 1.00 63.53 87 TYR A N 1
ATOM 683 C CA . TYR A 1 87 ? 20.471 -5.873 -22.323 1.00 63.53 87 TYR A CA 1
ATOM 684 C C . TYR A 1 87 ? 21.195 -5.946 -23.665 1.00 63.53 87 TYR A C 1
ATOM 686 O O . TYR A 1 87 ? 21.972 -5.066 -24.030 1.00 63.53 87 TYR A O 1
ATOM 694 N N . VAL A 1 88 ? 20.898 -7.001 -24.415 1.00 58.91 88 VAL A N 1
ATOM 695 C CA . VAL A 1 88 ? 21.350 -7.206 -25.793 1.00 58.91 88 VAL A CA 1
ATOM 696 C C . VAL A 1 88 ? 20.116 -7.073 -26.696 1.00 58.91 88 VAL A C 1
ATOM 698 O O . VAL A 1 88 ? 19.601 -8.071 -27.185 1.00 58.91 88 VAL A O 1
ATOM 701 N N . GLY A 1 89 ? 19.560 -5.863 -26.834 1.00 67.69 89 GLY A N 1
ATOM 702 C CA . GLY A 1 89 ? 18.310 -5.634 -27.579 1.00 67.69 89 GLY A CA 1
ATOM 703 C C . GLY A 1 89 ? 18.012 -4.161 -27.887 1.00 67.69 89 GLY A C 1
ATOM 704 O O . GLY A 1 89 ? 18.807 -3.278 -27.557 1.00 67.69 89 GLY A O 1
ATOM 705 N N . ASP A 1 90 ? 16.864 -3.895 -28.518 1.00 77.12 90 ASP A N 1
ATOM 706 C CA . ASP A 1 90 ? 16.367 -2.543 -28.829 1.00 77.12 90 ASP A CA 1
ATOM 707 C C . ASP A 1 90 ? 15.811 -1.853 -27.561 1.00 77.12 90 ASP A C 1
ATOM 709 O O . ASP A 1 90 ? 14.922 -2.400 -26.911 1.00 77.12 90 ASP A O 1
ATOM 713 N N . PRO A 1 91 ? 16.264 -0.641 -27.180 1.00 71.31 91 PRO A N 1
ATOM 714 C CA . PRO A 1 91 ? 15.709 0.095 -26.040 1.00 71.31 91 PRO A CA 1
ATOM 715 C C . PRO A 1 91 ? 14.172 0.205 -26.019 1.00 71.31 91 PRO A C 1
ATOM 717 O O . PRO A 1 91 ? 13.575 0.240 -24.941 1.00 71.31 91 PRO A O 1
ATOM 720 N N . LEU A 1 92 ? 13.508 0.236 -27.180 1.00 75.62 92 LEU A N 1
ATOM 721 C CA . LEU A 1 92 ? 12.045 0.239 -27.264 1.00 75.62 92 LEU A CA 1
ATOM 722 C C . LEU A 1 92 ? 11.422 -1.110 -26.877 1.00 75.62 92 LEU A C 1
ATOM 724 O O . LEU A 1 92 ? 10.336 -1.127 -26.294 1.00 75.62 92 LEU A O 1
ATOM 728 N N . GLU A 1 93 ? 12.099 -2.227 -27.137 1.00 73.25 93 GLU A N 1
ATOM 729 C CA . GLU A 1 93 ? 11.672 -3.554 -26.683 1.00 73.25 93 GLU A CA 1
ATOM 730 C C . GLU A 1 93 ? 11.819 -3.689 -25.164 1.00 73.25 93 GLU A C 1
ATOM 732 O O . GLU A 1 93 ? 10.907 -4.192 -24.510 1.00 73.25 93 GLU A O 1
ATOM 737 N N . LEU A 1 94 ? 12.892 -3.147 -24.572 1.00 71.81 94 LEU A N 1
ATOM 738 C CA . LEU A 1 94 ? 13.048 -3.088 -23.114 1.00 71.81 94 LEU A CA 1
ATOM 739 C C . LEU A 1 94 ? 11.910 -2.298 -22.459 1.00 71.81 94 LEU A C 1
ATOM 741 O O . LEU A 1 94 ? 11.326 -2.740 -21.468 1.00 71.81 94 LEU A O 1
ATOM 745 N N . LEU A 1 95 ? 11.570 -1.137 -23.025 1.00 71.94 95 LEU A N 1
ATOM 746 C CA . LEU A 1 95 ? 10.437 -0.337 -22.562 1.00 71.94 95 LEU A CA 1
ATOM 747 C C . LEU A 1 95 ? 9.110 -1.085 -22.726 1.00 71.94 95 LEU A C 1
ATOM 749 O O . LEU A 1 95 ? 8.262 -1.010 -21.836 1.00 71.94 95 LEU A O 1
ATOM 753 N N . GLY A 1 96 ? 8.944 -1.830 -23.821 1.00 71.50 96 GLY A N 1
ATOM 754 C CA . GLY A 1 96 ? 7.811 -2.724 -24.044 1.00 71.50 96 GLY A CA 1
ATOM 755 C C . GLY A 1 96 ? 7.692 -3.785 -22.951 1.00 71.50 96 GLY A C 1
ATOM 756 O O . GLY A 1 96 ? 6.641 -3.893 -22.324 1.00 71.50 96 GLY A O 1
ATOM 757 N N . ASP A 1 97 ? 8.772 -4.499 -22.649 1.00 69.25 97 ASP A N 1
ATOM 758 C CA . ASP A 1 97 ? 8.813 -5.540 -21.619 1.00 69.25 97 ASP A CA 1
ATOM 759 C C . ASP A 1 97 ? 8.571 -4.988 -20.211 1.00 69.25 97 ASP A C 1
ATOM 761 O O . ASP A 1 97 ? 7.833 -5.582 -19.420 1.00 69.25 97 ASP A O 1
ATOM 765 N N . ILE A 1 98 ? 9.148 -3.829 -19.888 1.00 70.19 98 ILE A N 1
ATOM 766 C CA . ILE A 1 98 ? 8.925 -3.123 -18.620 1.00 70.19 98 ILE A CA 1
ATOM 767 C C . ILE A 1 98 ? 7.461 -2.693 -18.503 1.00 70.19 98 ILE A C 1
ATOM 769 O O . ILE A 1 98 ? 6.824 -2.939 -17.475 1.00 70.19 98 ILE A O 1
ATOM 773 N N . ALA A 1 99 ? 6.902 -2.081 -19.550 1.00 68.00 99 ALA A N 1
ATOM 774 C CA . ALA A 1 99 ? 5.508 -1.654 -19.577 1.00 68.00 99 ALA A CA 1
ATOM 775 C C . ALA A 1 99 ? 4.554 -2.851 -19.476 1.00 68.00 99 ALA A C 1
ATOM 777 O O . ALA A 1 99 ? 3.583 -2.801 -18.719 1.00 68.00 99 ALA A O 1
ATOM 778 N N . VAL A 1 100 ? 4.854 -3.952 -20.169 1.00 67.44 100 VAL A N 1
ATOM 779 C CA . VAL A 1 100 ? 4.101 -5.203 -20.069 1.00 67.44 100 VAL A CA 1
ATOM 780 C C . VAL A 1 100 ? 4.178 -5.732 -18.640 1.00 67.44 100 VAL A C 1
ATOM 782 O O . VAL A 1 100 ? 3.128 -5.883 -18.034 1.00 67.44 100 VAL A O 1
ATOM 785 N N . ARG A 1 101 ? 5.358 -5.873 -18.024 1.00 65.44 101 ARG A N 1
ATOM 786 C CA . ARG A 1 101 ? 5.515 -6.363 -16.636 1.00 65.44 101 ARG A CA 1
ATOM 787 C C . ARG A 1 101 ? 4.860 -5.469 -15.577 1.00 65.44 101 ARG A C 1
ATOM 789 O O . ARG A 1 101 ? 4.242 -5.989 -14.650 1.00 65.44 101 ARG A O 1
ATOM 796 N N . LEU A 1 102 ? 4.906 -4.139 -15.726 1.00 62.03 102 LEU A N 1
ATOM 797 C CA . LEU A 1 102 ? 4.128 -3.200 -14.892 1.00 62.03 102 LEU A CA 1
ATOM 798 C C . LEU A 1 102 ? 2.623 -3.486 -14.961 1.00 62.03 102 LEU A C 1
ATOM 800 O O . LEU A 1 102 ? 1.881 -3.187 -14.021 1.00 62.03 102 LEU A O 1
ATOM 804 N N . THR A 1 103 ? 2.176 -4.064 -16.073 1.00 62.06 103 THR A N 1
ATOM 805 C CA . THR A 1 103 ? 0.775 -4.361 -16.367 1.00 62.06 103 THR A CA 1
ATOM 806 C C . THR A 1 103 ? 0.422 -5.851 -16.320 1.00 62.06 103 THR A C 1
ATOM 808 O O . THR A 1 103 ? -0.751 -6.170 -16.531 1.00 62.06 103 THR A O 1
ATOM 811 N N . ASP A 1 104 ? 1.371 -6.738 -15.984 1.00 64.31 104 ASP A N 1
ATOM 812 C CA . ASP A 1 104 ? 1.179 -8.195 -15.991 1.00 64.31 104 ASP A CA 1
ATOM 813 C C . ASP A 1 104 ? 1.170 -8.846 -14.589 1.00 64.31 104 ASP A C 1
ATOM 815 O O . ASP A 1 104 ? 1.552 -8.229 -13.587 1.00 64.31 104 ASP A O 1
ATOM 819 N N . HIS A 1 105 ? 0.676 -10.089 -14.562 1.00 52.44 105 HIS A N 1
ATOM 820 C CA . HIS A 1 105 ? 0.028 -10.868 -13.494 1.00 52.44 105 HIS A CA 1
ATOM 821 C C . HIS A 1 105 ? -1.412 -10.418 -13.204 1.00 52.44 105 HIS A C 1
ATOM 823 O O . HIS A 1 105 ? -1.674 -9.527 -12.399 1.00 52.44 105 HIS A O 1
ATOM 829 N N . ASP A 1 106 ? -2.334 -11.041 -13.944 1.00 58.00 106 ASP A N 1
ATOM 830 C CA . ASP A 1 106 ? -3.774 -10.795 -14.027 1.00 58.00 106 ASP A CA 1
ATOM 831 C C . ASP A 1 106 ? -4.163 -9.375 -14.439 1.00 58.00 106 ASP A C 1
ATOM 833 O O . ASP A 1 106 ? -4.515 -8.503 -13.643 1.00 58.00 106 ASP A O 1
ATOM 837 N N . ARG A 1 107 ? -4.190 -9.188 -15.763 1.00 61.53 107 ARG A N 1
ATOM 838 C CA . ARG A 1 107 ? -4.688 -8.022 -16.513 1.00 61.53 107 ARG A CA 1
ATOM 839 C C . ARG A 1 107 ? -5.947 -7.350 -15.945 1.00 61.53 107 ARG A C 1
ATOM 841 O O . ARG A 1 107 ? -6.165 -6.173 -16.230 1.00 61.53 107 ARG A O 1
ATOM 848 N N . ILE A 1 108 ? -6.797 -8.070 -15.217 1.00 68.50 108 ILE A N 1
ATOM 849 C CA . ILE A 1 108 ? -8.004 -7.523 -14.584 1.00 68.50 108 ILE A CA 1
ATOM 850 C C . ILE A 1 108 ? -7.703 -7.053 -13.159 1.00 68.50 108 ILE A C 1
ATOM 852 O O . ILE A 1 108 ? -8.038 -5.920 -12.829 1.00 68.50 108 ILE A O 1
ATOM 856 N N . VAL A 1 109 ? -7.018 -7.862 -12.349 1.00 70.31 109 VAL A N 1
ATOM 857 C CA . VAL A 1 109 ? -6.730 -7.563 -10.938 1.00 70.31 109 VAL A 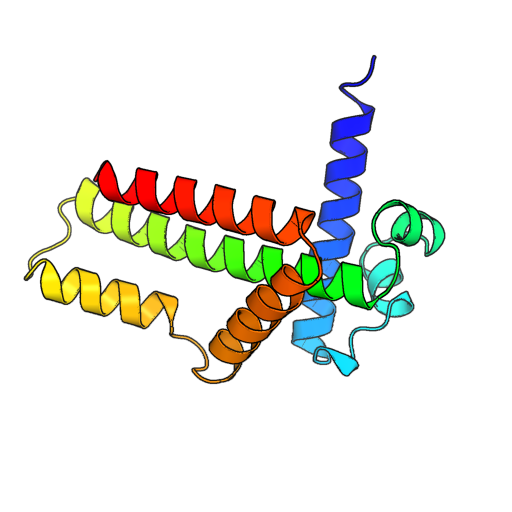CA 1
ATOM 858 C C . VAL A 1 109 ? -5.810 -6.353 -10.814 1.00 70.31 109 VAL A C 1
ATOM 860 O O . VAL A 1 109 ? -6.170 -5.378 -10.163 1.00 70.31 109 VAL A O 1
ATOM 863 N N . ALA A 1 110 ? -4.682 -6.335 -11.531 1.00 69.00 110 ALA A N 1
ATOM 864 C CA . ALA A 1 110 ? -3.742 -5.215 -11.461 1.00 69.00 110 ALA A CA 1
ATOM 865 C C . ALA A 1 110 ? -4.355 -3.892 -11.966 1.00 69.00 110 ALA A C 1
ATOM 867 O O . ALA A 1 110 ? -4.080 -2.815 -11.431 1.00 69.00 110 ALA A O 1
ATOM 868 N N . ARG A 1 111 ? -5.217 -3.956 -12.993 1.00 75.38 111 ARG A N 1
ATOM 869 C CA . ARG A 1 111 ? -5.958 -2.780 -13.478 1.00 75.38 111 ARG A CA 1
ATOM 870 C C . ARG A 1 111 ? -6.989 -2.319 -12.465 1.00 75.38 111 ARG A C 1
ATOM 872 O O . ARG A 1 111 ? -7.100 -1.120 -12.236 1.00 75.38 111 ARG A O 1
ATOM 879 N N . HIS A 1 112 ? -7.718 -3.255 -11.872 1.00 79.25 112 HIS A N 1
ATOM 880 C CA . HIS A 1 112 ? -8.714 -2.972 -10.856 1.00 79.25 112 HIS A CA 1
ATOM 881 C C . HIS A 1 112 ? -8.079 -2.278 -9.648 1.00 79.25 112 HIS A C 1
ATOM 883 O O . HIS A 1 112 ? -8.547 -1.215 -9.253 1.00 79.25 112 HIS A O 1
A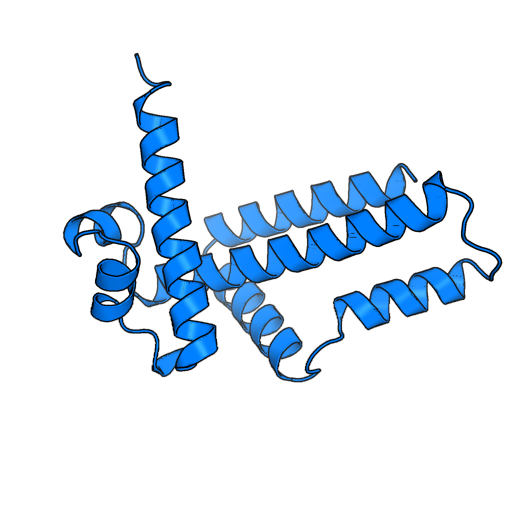TOM 889 N N . GLU A 1 113 ? -6.951 -2.788 -9.150 1.00 78.56 113 GLU A N 1
ATOM 890 C CA . GLU A 1 113 ? -6.187 -2.157 -8.070 1.00 78.56 113 GLU A CA 1
ATOM 891 C C . GLU A 1 113 ? -5.730 -0.748 -8.439 1.00 78.56 113 GLU A C 1
ATOM 893 O O . GLU A 1 113 ? -5.967 0.193 -7.686 1.00 78.56 113 GLU A O 1
ATOM 898 N N . ARG A 1 114 ? -5.135 -0.564 -9.625 1.00 82.38 114 ARG A N 1
ATOM 899 C CA . ARG A 1 114 ? -4.712 0.766 -10.083 1.00 82.38 114 ARG A CA 1
ATOM 900 C C . ARG A 1 114 ? -5.891 1.735 -10.168 1.00 82.38 114 ARG A C 1
ATOM 902 O O . ARG A 1 114 ? -5.772 2.868 -9.711 1.00 82.38 114 ARG A O 1
ATOM 909 N N . VAL A 1 115 ? -7.011 1.315 -10.755 1.00 87.06 115 VAL A N 1
ATOM 910 C CA . VAL A 1 115 ? -8.219 2.144 -10.868 1.00 87.06 115 VAL A CA 1
ATOM 911 C C . VAL A 1 115 ? -8.746 2.503 -9.485 1.00 87.06 115 VAL A C 1
ATOM 913 O O . VAL A 1 115 ? -9.043 3.668 -9.247 1.00 87.06 115 VAL A O 1
ATOM 916 N N . GLN A 1 116 ? -8.806 1.548 -8.560 1.00 86.75 116 GLN A N 1
ATOM 917 C CA . GLN A 1 116 ? -9.258 1.796 -7.195 1.00 86.75 116 GLN A CA 1
ATOM 918 C C . GLN A 1 116 ? -8.335 2.742 -6.431 1.00 86.75 116 GLN A C 1
ATOM 920 O O . GLN A 1 116 ? -8.827 3.655 -5.779 1.00 86.75 116 GLN A O 1
ATOM 925 N N . VAL A 1 117 ? -7.015 2.571 -6.531 1.00 88.69 117 VAL A N 1
ATOM 926 C CA . VAL A 1 117 ? -6.032 3.447 -5.874 1.00 88.69 117 VAL A CA 1
ATOM 927 C C . VAL A 1 117 ? -6.122 4.870 -6.424 1.00 88.69 117 VAL A C 1
ATOM 929 O O . VAL A 1 117 ? -6.171 5.825 -5.650 1.00 88.69 117 VAL A O 1
ATOM 932 N N . LEU A 1 118 ? -6.197 5.026 -7.750 1.00 89.69 118 LEU A N 1
ATOM 933 C CA . LEU A 1 118 ? -6.338 6.342 -8.376 1.00 89.69 118 LEU A CA 1
ATOM 934 C C . LEU A 1 118 ? -7.690 6.985 -8.054 1.00 89.69 118 LEU A C 1
ATOM 936 O O . LEU A 1 118 ? -7.729 8.177 -7.771 1.00 89.69 118 LEU A O 1
ATOM 940 N N . ALA A 1 119 ? -8.778 6.214 -8.037 1.00 89.88 119 ALA A N 1
ATOM 941 C CA . ALA A 1 119 ? -10.094 6.704 -7.638 1.00 89.88 119 ALA A CA 1
ATOM 942 C C . ALA A 1 119 ? -10.120 7.116 -6.159 1.00 89.88 119 ALA A C 1
ATOM 944 O O . ALA A 1 119 ? -10.620 8.185 -5.832 1.00 89.88 119 ALA A O 1
ATOM 945 N N . ALA A 1 120 ? -9.525 6.318 -5.268 1.00 88.31 120 ALA A N 1
ATOM 946 C CA . ALA A 1 120 ? -9.396 6.650 -3.852 1.00 88.31 120 ALA A CA 1
ATOM 947 C C . ALA A 1 120 ? -8.615 7.952 -3.635 1.00 88.31 120 ALA A C 1
ATOM 949 O O . ALA A 1 120 ? -8.960 8.735 -2.754 1.00 88.31 120 ALA A O 1
ATOM 950 N N . ALA A 1 121 ? -7.589 8.197 -4.451 1.00 90.50 121 ALA A N 1
ATOM 951 C CA . ALA A 1 121 ? -6.813 9.427 -4.410 1.00 90.50 121 ALA A CA 1
ATOM 952 C C . ALA A 1 121 ? -7.615 10.670 -4.842 1.00 90.50 121 ALA A C 1
ATOM 954 O O . ALA A 1 121 ? -7.278 11.769 -4.411 1.00 90.50 121 ALA A O 1
ATOM 955 N N . LEU A 1 122 ? -8.685 10.528 -5.637 1.00 90.56 122 LEU A N 1
ATOM 956 C CA . LEU A 1 122 ? -9.549 11.664 -5.990 1.00 90.56 122 LEU A CA 1
ATOM 957 C C . LEU A 1 122 ? -10.255 12.255 -4.760 1.00 90.56 122 LEU A C 1
ATOM 959 O O . LEU A 1 122 ? -10.448 13.466 -4.696 1.00 90.56 122 LEU A O 1
ATOM 963 N N . ASP A 1 123 ? -10.578 11.413 -3.774 1.00 87.44 123 ASP A N 1
ATOM 964 C CA . ASP A 1 123 ? -11.268 11.807 -2.538 1.00 87.44 123 ASP A CA 1
ATOM 965 C C . ASP A 1 123 ? -10.317 11.991 -1.335 1.00 87.44 123 ASP A C 1
ATOM 967 O O . ASP A 1 123 ? -10.744 12.428 -0.261 1.00 87.44 123 ASP A O 1
ATOM 971 N N . ASP A 1 124 ? -9.036 11.637 -1.477 1.00 85.19 124 ASP A N 1
ATOM 972 C CA . ASP A 1 124 ? -8.027 11.687 -0.414 1.00 85.19 124 ASP A CA 1
ATOM 973 C C . ASP A 1 124 ? -6.764 12.435 -0.891 1.00 85.19 124 ASP A C 1
ATOM 975 O O . ASP A 1 124 ? -5.848 11.833 -1.463 1.00 85.19 124 ASP A O 1
ATOM 979 N N . PRO A 1 125 ? -6.676 13.758 -0.641 1.00 87.38 125 PRO A N 1
ATOM 980 C CA . PRO A 1 125 ? -5.545 14.579 -1.077 1.00 87.38 125 PRO A CA 1
ATOM 981 C C . PRO A 1 125 ? -4.202 14.160 -0.471 1.00 87.38 125 PRO A C 1
ATOM 983 O O . PRO A 1 125 ? -3.152 14.373 -1.082 1.00 87.38 125 PRO A O 1
ATOM 986 N N . VAL A 1 126 ? -4.216 13.572 0.731 1.00 85.00 126 VAL A N 1
ATOM 987 C CA . VAL A 1 126 ? -2.997 13.080 1.382 1.00 85.00 126 VAL A CA 1
ATOM 988 C C . VAL A 1 126 ? -2.482 11.869 0.617 1.00 85.00 126 VAL A C 1
ATOM 990 O O . VAL A 1 126 ? -1.301 11.830 0.264 1.00 85.00 126 VAL A O 1
ATOM 993 N N . LEU A 1 127 ? -3.371 10.930 0.287 1.00 85.06 127 LEU A N 1
ATOM 994 C CA . LEU A 1 127 ? -3.039 9.778 -0.545 1.00 85.06 127 LEU A CA 1
ATOM 995 C C . LEU A 1 127 ? -2.590 10.203 -1.949 1.00 85.06 127 LEU A C 1
ATOM 997 O O . LEU A 1 127 ? -1.578 9.706 -2.442 1.00 85.06 127 LEU A O 1
ATOM 1001 N N . ALA A 1 128 ? -3.281 11.160 -2.575 1.00 89.31 128 ALA A N 1
ATOM 1002 C CA . ALA A 1 128 ? -2.902 11.693 -3.882 1.00 89.31 128 ALA A CA 1
ATOM 1003 C C . ALA A 1 128 ? -1.477 12.253 -3.879 1.00 89.31 128 ALA A C 1
ATOM 1005 O O . ALA A 1 128 ? -0.673 11.916 -4.751 1.00 89.31 128 ALA A O 1
ATOM 1006 N N . LYS A 1 129 ? -1.138 13.063 -2.867 1.00 88.12 129 LYS A N 1
ATOM 1007 C CA . LYS A 1 129 ? 0.211 13.608 -2.708 1.00 88.12 129 LYS A CA 1
ATOM 1008 C C . LYS A 1 129 ? 1.243 12.497 -2.509 1.00 88.12 129 LYS A C 1
ATOM 1010 O O . LYS A 1 129 ? 2.278 12.518 -3.168 1.00 88.12 129 LYS A O 1
ATOM 1015 N N . GLN A 1 130 ? 0.963 11.524 -1.642 1.00 84.88 130 GLN A N 1
ATOM 1016 C CA . GLN A 1 130 ? 1.864 10.394 -1.393 1.00 84.88 130 GLN A CA 1
ATOM 1017 C C . GLN A 1 130 ? 2.141 9.591 -2.670 1.00 84.88 130 GLN A C 1
ATOM 1019 O O . GLN A 1 130 ? 3.299 9.320 -2.986 1.00 84.88 130 GLN A O 1
ATOM 1024 N N . LEU A 1 131 ? 1.098 9.262 -3.437 1.00 87.19 131 LEU A N 1
ATOM 1025 C CA . LEU A 1 131 ? 1.234 8.555 -4.709 1.00 87.19 131 LEU A CA 1
ATOM 1026 C C . LEU A 1 131 ? 2.035 9.371 -5.727 1.00 87.19 131 LEU A C 1
ATOM 1028 O O . LEU A 1 131 ? 2.935 8.826 -6.362 1.00 87.19 131 LEU A O 1
ATOM 1032 N N . ALA A 1 132 ? 1.746 10.668 -5.863 1.00 88.06 132 ALA A N 1
ATOM 1033 C CA . ALA A 1 132 ? 2.464 11.549 -6.780 1.00 88.06 132 ALA A CA 1
ATOM 1034 C C . ALA A 1 132 ? 3.953 11.666 -6.420 1.00 88.06 132 ALA A C 1
ATOM 1036 O O . ALA A 1 132 ? 4.809 11.624 -7.304 1.00 88.06 132 ALA A O 1
ATOM 1037 N N . ASP A 1 133 ? 4.274 11.773 -5.130 1.00 88.88 133 ASP A N 1
ATOM 1038 C CA . ASP A 1 133 ? 5.654 11.856 -4.652 1.00 88.88 133 ASP A CA 1
ATOM 1039 C C . ASP A 1 133 ? 6.421 10.550 -4.925 1.00 88.88 133 ASP A C 1
ATOM 1041 O O . ASP A 1 133 ? 7.565 10.596 -5.385 1.00 88.88 133 ASP A O 1
ATOM 1045 N N . VAL A 1 134 ? 5.786 9.387 -4.733 1.00 85.38 134 VAL A N 1
ATOM 1046 C CA . VAL A 1 134 ? 6.383 8.086 -5.078 1.00 85.38 134 VAL A CA 1
ATOM 1047 C C . VAL A 1 134 ? 6.586 7.944 -6.585 1.00 85.38 134 VAL A C 1
ATOM 1049 O O . VAL A 1 134 ? 7.683 7.592 -7.015 1.00 85.38 134 VAL A O 1
ATOM 1052 N N . GLN A 1 135 ? 5.569 8.248 -7.395 1.00 84.62 135 GLN A N 1
ATOM 1053 C CA . GLN A 1 135 ? 5.668 8.187 -8.856 1.00 84.62 135 GLN A CA 1
ATOM 1054 C C . GLN A 1 135 ? 6.782 9.098 -9.375 1.00 84.62 135 GLN A C 1
ATOM 1056 O O . GLN A 1 135 ? 7.584 8.672 -10.203 1.00 84.62 135 GLN A O 1
ATOM 1061 N N . ARG A 1 136 ? 6.885 10.326 -8.846 1.00 86.88 136 ARG A N 1
ATOM 1062 C CA . ARG A 1 136 ? 7.961 11.263 -9.191 1.00 86.88 136 ARG A CA 1
ATOM 1063 C C . ARG A 1 136 ? 9.330 10.692 -8.839 1.00 86.88 136 ARG A C 1
ATOM 1065 O O . ARG A 1 136 ? 10.239 10.770 -9.656 1.00 86.88 136 ARG A O 1
ATOM 1072 N N . LYS A 1 137 ? 9.484 10.115 -7.644 1.00 84.88 137 LYS A N 1
ATOM 1073 C CA . LYS A 1 137 ? 10.756 9.525 -7.213 1.00 84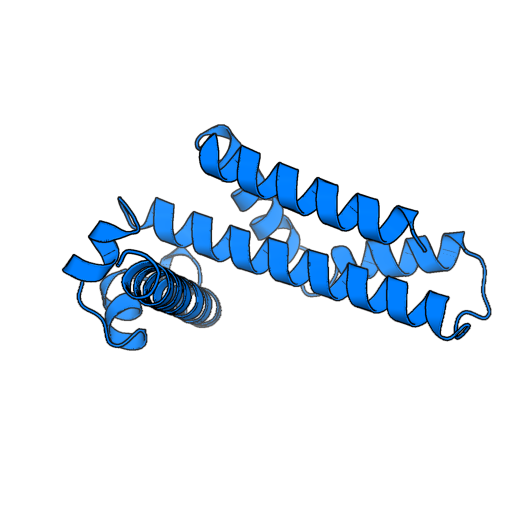.88 137 LYS A CA 1
ATOM 1074 C C . LYS A 1 137 ? 11.182 8.370 -8.122 1.00 84.88 137 LYS A C 1
ATOM 1076 O O . LYS A 1 137 ? 12.334 8.338 -8.536 1.00 84.88 137 LYS A O 1
ATOM 1081 N N . LEU A 1 138 ? 10.256 7.477 -8.465 1.00 78.50 138 LEU A N 1
ATOM 1082 C CA . LEU A 1 138 ? 10.530 6.346 -9.356 1.00 78.50 138 LEU A CA 1
ATOM 1083 C C . LEU A 1 138 ? 10.880 6.810 -10.778 1.00 78.50 138 LEU A C 1
ATOM 1085 O O . LEU A 1 138 ? 11.825 6.302 -11.370 1.00 78.50 138 LEU A O 1
ATOM 1089 N N . LEU A 1 139 ? 10.180 7.822 -11.303 1.00 77.19 139 LEU A N 1
ATOM 1090 C CA . LEU A 1 139 ? 10.516 8.426 -12.598 1.00 77.19 139 LEU A CA 1
ATOM 1091 C C . LEU A 1 139 ? 11.919 9.043 -12.601 1.00 77.19 139 LEU A C 1
ATOM 1093 O O . LEU A 1 139 ? 12.652 8.878 -13.571 1.00 77.19 139 LEU A O 1
ATOM 1097 N N . LEU A 1 140 ? 12.307 9.721 -11.516 1.00 80.06 140 LEU A N 1
ATOM 1098 C CA . LEU A 1 140 ? 13.655 10.273 -11.381 1.00 80.06 140 LEU A CA 1
ATOM 1099 C C . LEU A 1 140 ? 14.720 9.171 -11.350 1.00 80.06 140 LEU A C 1
ATOM 1101 O O . LEU A 1 140 ? 15.739 9.321 -12.017 1.00 80.06 140 LEU A O 1
ATOM 1105 N N . GLN A 1 141 ? 14.467 8.062 -10.645 1.00 73.88 141 GLN A N 1
ATOM 1106 C CA . GLN A 1 141 ? 15.368 6.903 -10.642 1.00 73.88 141 GLN A CA 1
ATOM 1107 C C . GLN A 1 141 ? 15.554 6.324 -12.047 1.00 73.88 141 GLN A C 1
ATOM 1109 O O . GLN A 1 141 ? 16.679 6.033 -12.433 1.00 73.88 141 GLN A O 1
ATOM 1114 N N . LEU A 1 142 ? 14.480 6.226 -12.836 1.00 67.94 142 LEU A N 1
ATOM 1115 C CA . LEU A 1 142 ? 14.576 5.770 -14.224 1.00 67.94 142 LEU A CA 1
ATOM 1116 C C . LEU A 1 142 ? 15.329 6.752 -15.126 1.00 67.94 142 LEU A C 1
ATOM 1118 O O . LEU A 1 142 ? 16.030 6.323 -16.028 1.00 67.94 142 LEU A O 1
ATOM 1122 N N . SER A 1 143 ? 15.199 8.062 -14.895 1.00 68.94 143 SER A N 1
ATOM 1123 C CA . SER A 1 143 ? 15.902 9.080 -15.694 1.00 68.94 143 SER A CA 1
ATOM 1124 C C . SER A 1 143 ? 17.403 9.180 -15.411 1.00 68.94 143 SER A C 1
ATOM 1126 O O . SER A 1 143 ? 18.118 9.837 -16.161 1.00 68.94 143 SER A O 1
ATOM 1128 N N . SER A 1 144 ? 17.862 8.589 -14.303 1.00 65.62 144 SER A N 1
ATOM 1129 C CA . SER A 1 144 ? 19.278 8.530 -13.924 1.00 65.62 144 SER A CA 1
ATOM 1130 C C . SER A 1 144 ? 20.000 7.268 -14.407 1.00 65.62 144 SER A C 1
ATOM 1132 O O . SER A 1 144 ? 21.190 7.128 -14.128 1.00 65.62 144 SER A O 1
ATOM 1134 N N . ILE A 1 145 ? 19.276 6.371 -15.079 1.00 62.97 145 ILE A N 1
ATOM 1135 C CA . ILE A 1 145 ? 19.792 5.178 -15.760 1.00 62.97 145 ILE A CA 1
ATOM 1136 C C . ILE A 1 145 ? 20.202 5.567 -17.182 1.00 62.97 145 ILE A C 1
ATOM 1138 O O . ILE A 1 145 ? 21.299 5.146 -17.607 1.00 62.97 145 ILE A O 1
#

Sequence (145 aa):
MAKGLENTDSDIRGRLIDSALTMIDRDGIDGARLRDIVEHADLTTGSLYWFFKNRRALINAALAERYIRKMRSVTDVAQDIVEKGLYVGDPLELLGDIAVRLTDHDRIVARHERVQVLAAALDDPVLAKQLADVQRKLLLQLSSI

Secondary structure (DSSP, 8-state):
-THHHHHHHHHHHHHHHHHHHHHHHHHHHHH--HHHHHHHTT--HHHHHHH-SSHHHHHHHHHHHHHHHHHHHHHHHHHHHHHTT---S-HHHHHHHHHHHHH-S-TTHHHHHHHHHHHHHHH-HHHHHHHHHHHHHHHHHHHT-

Radius of gyration: 17.6 Å; chains: 1; bounding box: 40×29×52 Å